Protein AF-A0A200I2M1-F1 (afdb_monomer)

Radius of gyration: 19.81 Å; Cα cont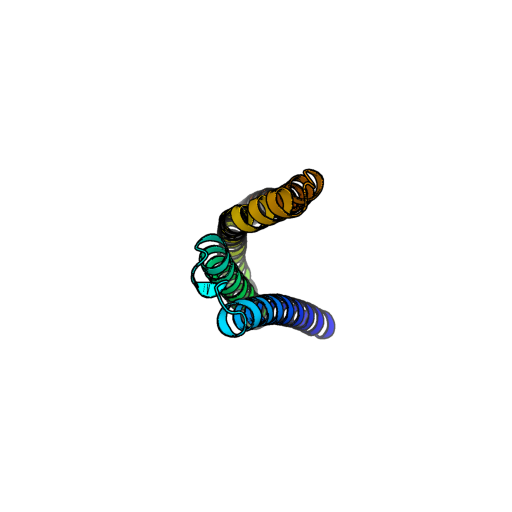acts (8 Å, |Δi|>4): 113; chains: 1; bounding box: 53×29×58 Å

Sequenc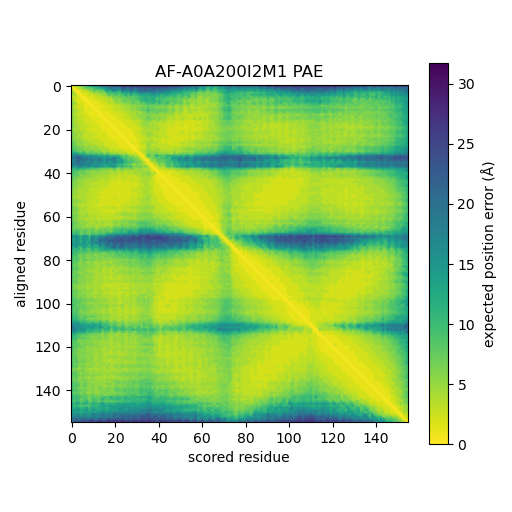e (155 aa):
MKMEKYMITFVSILLSVIFWLMSFLVGVQIFTSEHQGMIWQNNLTLICLILAAATISYMAVKSVRIWQKSSQHAFQKELLIYTKQVSLASGVIFFLSLGILPMFYRWADLGDAPGVMLIGLAICLVFFTMVLISISFSKLYQKALSLQDELEMVI

Nearest PDB structures (foldseek):
  7ezm-assembly1_D  TM=3.758E-01  e=8.557E+00  Homo sapiens

Secondary structure (DSSP, 8-state):
-HHHHHHHHHHHHHHHHHHHHHHHHHHHHHHHSTTGGG-HHHHHHHHHHHHHHHHHHHHHHHHHHHHH---HHHHHHHHHHHHHHHHHHHHHHHHHHHTTHHHHHHHHHHTT-HHHHHHHHHHHHHHHHHHHHHHHHHHHHHHHHHHHHHHHHH-

Structure (mmCIF, N/CA/C/O backbone):
data_AF-A0A200I2M1-F1
#
_entry.id   AF-A0A200I2M1-F1
#
loop_
_atom_site.group_PDB
_atom_site.id
_atom_site.type_symbol
_atom_site.label_atom_id
_atom_site.label_alt_id
_atom_site.label_comp_id
_atom_site.label_asym_id
_atom_site.label_entity_id
_atom_site.label_seq_id
_atom_site.pdbx_PDB_ins_code
_atom_site.Cartn_x
_atom_site.Cartn_y
_atom_site.Cartn_z
_atom_site.occupancy
_atom_site.B_iso_or_equiv
_atom_site.auth_seq_id
_atom_site.auth_comp_id
_atom_site.auth_asym_id
_atom_site.auth_atom_id
_atom_site.pdbx_PDB_model_num
ATOM 1 N N . MET A 1 1 ? -20.709 -16.671 12.936 1.00 56.28 1 MET A N 1
ATOM 2 C CA . MET A 1 1 ? -19.613 -16.297 13.863 1.00 56.28 1 MET A CA 1
ATOM 3 C C . MET A 1 1 ? -18.260 -16.978 13.618 1.00 56.28 1 MET A C 1
ATOM 5 O O . MET A 1 1 ? -17.328 -16.262 13.278 1.00 56.28 1 MET A O 1
ATOM 9 N N . LYS A 1 2 ? -18.064 -18.306 13.779 1.00 60.72 2 LYS A N 1
ATOM 10 C CA . LYS A 1 2 ? -16.726 -18.918 13.539 1.00 60.72 2 LYS A CA 1
ATOM 11 C C . LYS A 1 2 ? -16.294 -18.843 12.064 1.00 60.72 2 LYS A C 1
ATOM 13 O O . LYS A 1 2 ? -15.180 -18.416 11.792 1.00 60.72 2 LYS A O 1
ATOM 18 N N . MET A 1 3 ? -17.186 -19.181 11.129 1.00 66.12 3 MET A N 1
ATOM 19 C CA . MET A 1 3 ? -16.892 -19.188 9.684 1.00 66.12 3 MET A CA 1
ATOM 20 C C . MET A 1 3 ? -16.542 -17.798 9.130 1.00 66.12 3 MET A C 1
ATOM 22 O O . MET A 1 3 ? -15.567 -17.666 8.402 1.00 66.12 3 MET A O 1
ATOM 26 N N . GLU A 1 4 ? -17.264 -16.749 9.534 1.00 70.81 4 GLU A N 1
ATOM 27 C CA . GLU A 1 4 ? -17.005 -15.364 9.097 1.00 70.81 4 GLU A CA 1
ATOM 28 C C . GLU A 1 4 ? -15.623 -14.875 9.538 1.00 70.81 4 GLU A C 1
ATOM 30 O O . GLU A 1 4 ? -14.901 -14.249 8.765 1.00 70.81 4 GLU A O 1
ATOM 35 N N . LYS A 1 5 ? -15.206 -15.229 10.758 1.00 69.94 5 LYS A N 1
ATOM 36 C CA . LYS A 1 5 ? -13.873 -14.906 11.275 1.00 69.94 5 LYS A CA 1
ATOM 37 C C . LYS A 1 5 ? -12.766 -15.578 10.463 1.00 69.94 5 LYS A C 1
ATOM 39 O O . LYS A 1 5 ? -11.774 -14.928 10.127 1.00 69.94 5 LYS A O 1
ATOM 44 N N . TYR A 1 6 ? -12.925 -16.865 10.146 1.00 75.75 6 TYR A N 1
ATOM 45 C CA . TYR A 1 6 ? -11.969 -17.579 9.296 1.00 75.75 6 TYR A CA 1
ATOM 46 C C . TYR A 1 6 ? -11.950 -17.008 7.878 1.00 75.75 6 TYR A C 1
ATOM 48 O O . TYR A 1 6 ? -10.871 -16.857 7.317 1.00 75.75 6 TYR A O 1
ATOM 56 N N . MET A 1 7 ? -13.104 -16.605 7.343 1.00 80.62 7 MET A N 1
ATOM 57 C CA . MET A 1 7 ? -13.207 -15.991 6.021 1.00 80.62 7 MET A CA 1
ATOM 58 C C . MET A 1 7 ? -12.477 -14.642 5.951 1.00 80.62 7 MET A C 1
ATOM 60 O O . MET A 1 7 ? -11.644 -14.454 5.070 1.00 80.62 7 MET A O 1
ATOM 64 N N . ILE A 1 8 ? -12.704 -13.729 6.905 1.00 78.38 8 ILE A N 1
ATOM 65 C CA . ILE A 1 8 ? -12.017 -12.421 6.950 1.00 78.38 8 ILE A CA 1
ATOM 66 C C . ILE A 1 8 ? -10.502 -12.606 7.104 1.00 78.38 8 ILE A C 1
ATOM 68 O O . ILE A 1 8 ? -9.713 -11.938 6.434 1.00 78.38 8 ILE A O 1
ATOM 72 N N . THR A 1 9 ? -10.092 -13.541 7.962 1.00 77.94 9 THR A N 1
ATOM 73 C CA . THR A 1 9 ? -8.675 -13.870 8.170 1.00 77.94 9 THR A CA 1
ATOM 74 C C . THR A 1 9 ? -8.048 -14.421 6.890 1.00 77.94 9 THR A C 1
ATOM 76 O O . THR A 1 9 ? -6.985 -13.959 6.480 1.00 77.94 9 THR A O 1
ATOM 79 N N . PHE A 1 10 ? -8.722 -15.364 6.231 1.00 85.06 10 PHE A N 1
ATOM 80 C CA . PHE A 1 10 ? -8.262 -15.981 4.991 1.00 85.06 10 PHE A CA 1
ATOM 81 C C . PHE A 1 10 ? -8.110 -14.953 3.867 1.00 85.06 10 PHE A C 1
ATOM 83 O O . PHE A 1 10 ? -7.047 -14.878 3.258 1.00 85.06 10 PHE A O 1
ATOM 90 N N . VAL A 1 11 ? -9.122 -14.107 3.646 1.00 86.44 11 VAL A N 1
ATOM 91 C CA . VAL A 1 11 ? -9.078 -13.041 2.630 1.00 86.44 11 VAL A CA 1
ATOM 92 C C . VAL A 1 11 ? -7.940 -12.058 2.913 1.00 86.44 11 VAL A C 1
ATOM 94 O O . VAL A 1 11 ? -7.205 -11.688 2.000 1.00 86.44 11 VAL A O 1
ATOM 97 N N . SER A 1 12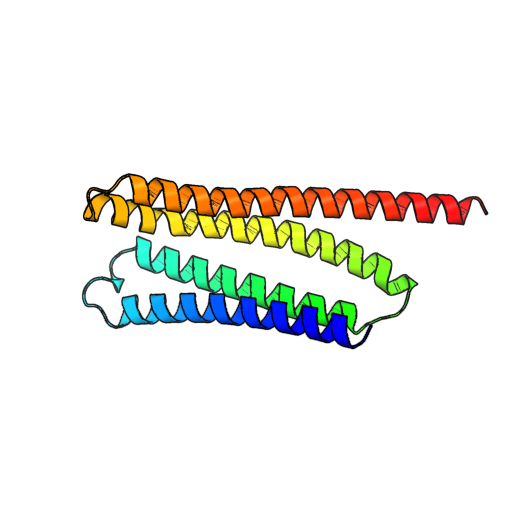 ? -7.747 -11.674 4.177 1.00 81.19 12 SER A N 1
ATOM 98 C CA . SER A 1 12 ? -6.686 -10.733 4.557 1.00 81.19 12 SER A CA 1
ATOM 99 C C . SER A 1 12 ? -5.285 -11.312 4.337 1.00 81.19 12 SER A C 1
ATOM 101 O O . SER A 1 12 ? -4.390 -10.608 3.868 1.00 81.19 12 SER A O 1
ATOM 103 N N . ILE A 1 13 ? -5.091 -12.599 4.645 1.00 86.81 13 ILE A N 1
ATOM 104 C CA . ILE A 1 13 ? -3.826 -13.306 4.401 1.00 86.81 13 ILE A CA 1
ATOM 105 C C . ILE A 1 13 ? -3.586 -13.456 2.899 1.00 86.81 13 ILE A C 1
ATOM 107 O O . ILE A 1 13 ? -2.495 -13.144 2.431 1.00 86.81 13 ILE A O 1
ATOM 111 N N . LEU A 1 14 ? -4.598 -13.878 2.139 1.00 89.50 14 LEU A N 1
ATOM 112 C CA . LEU A 1 14 ? -4.494 -14.045 0.691 1.00 89.50 14 LEU A CA 1
ATOM 113 C C . LEU A 1 14 ? -4.071 -12.735 0.010 1.00 89.50 14 LEU A C 1
ATOM 115 O O . LEU A 1 14 ? -3.148 -12.734 -0.802 1.00 89.50 14 LEU A O 1
ATOM 119 N N . LEU A 1 15 ? -4.688 -11.612 0.391 1.00 86.75 15 LEU A N 1
ATOM 120 C CA . LEU A 1 15 ? -4.334 -10.293 -0.133 1.00 86.75 15 LEU A CA 1
ATOM 121 C C . LEU A 1 15 ? -2.882 -9.917 0.202 1.00 86.75 15 LEU A C 1
ATOM 123 O O . LEU A 1 15 ? -2.146 -9.463 -0.671 1.00 86.75 15 LEU A O 1
ATOM 127 N N . SER A 1 16 ? -2.450 -10.138 1.446 1.00 89.12 16 SER A N 1
ATOM 128 C CA . SER A 1 16 ? -1.064 -9.900 1.873 1.00 89.12 16 SER A CA 1
ATOM 129 C C . SER A 1 16 ? -0.064 -10.726 1.052 1.00 89.12 16 SER A C 1
ATOM 131 O O . SER A 1 16 ? 0.924 -10.177 0.562 1.00 89.12 16 SER A O 1
ATOM 133 N N . VAL A 1 17 ? -0.352 -12.013 0.826 1.00 91.62 17 VAL A N 1
ATOM 134 C CA . VAL A 1 17 ? 0.497 -12.909 0.025 1.00 91.62 17 VAL A CA 1
ATOM 135 C C . VAL A 1 17 ? 0.630 -12.412 -1.413 1.00 91.62 17 VAL A C 1
ATOM 137 O O . VAL A 1 17 ? 1.738 -12.406 -1.942 1.00 91.62 17 VAL A O 1
ATOM 140 N N . ILE A 1 18 ? -0.456 -11.939 -2.032 1.00 92.31 18 ILE A N 1
ATOM 141 C CA . ILE A 1 18 ? -0.419 -11.397 -3.401 1.00 92.31 18 ILE A CA 1
ATOM 142 C C . ILE A 1 18 ? 0.519 -10.185 -3.490 1.00 92.31 18 ILE A C 1
ATOM 144 O O . ILE A 1 18 ? 1.349 -10.118 -4.395 1.00 92.31 18 ILE A O 1
ATOM 148 N N . PHE A 1 19 ? 0.441 -9.243 -2.547 1.00 89.56 19 PHE A N 1
ATOM 149 C CA . PHE A 1 19 ? 1.312 -8.058 -2.548 1.00 89.56 19 PHE A CA 1
ATOM 150 C C . PHE A 1 19 ? 2.786 -8.398 -2.289 1.00 89.56 19 PHE A C 1
ATOM 152 O O . PHE A 1 19 ? 3.678 -7.800 -2.901 1.00 89.56 19 PHE A O 1
ATOM 159 N N . TRP A 1 20 ? 3.054 -9.382 -1.429 1.00 94.00 20 TRP A N 1
ATOM 160 C CA . TRP A 1 20 ? 4.406 -9.906 -1.228 1.00 94.00 20 TRP A CA 1
ATOM 161 C C . TRP A 1 20 ? 4.941 -10.609 -2.471 1.00 94.00 20 TRP A C 1
ATOM 163 O O . TRP A 1 20 ? 6.087 -10.379 -2.849 1.00 94.00 20 TRP A O 1
ATOM 173 N N . LEU A 1 21 ? 4.110 -11.407 -3.141 1.00 93.31 21 L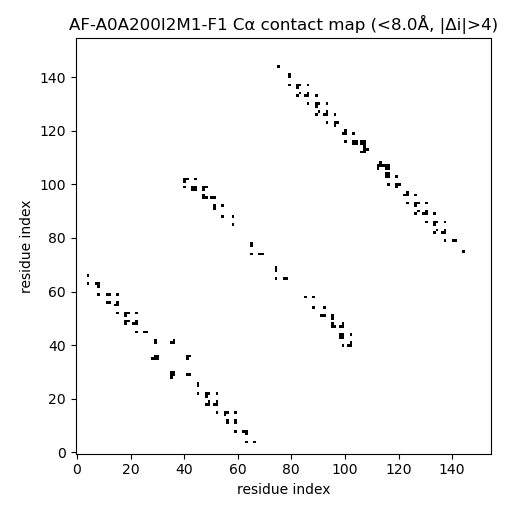EU A N 1
ATOM 174 C CA . LEU A 1 21 ? 4.469 -12.071 -4.389 1.00 93.31 21 LEU A CA 1
ATOM 175 C C . LEU A 1 21 ? 4.792 -11.047 -5.484 1.00 93.31 21 LEU A C 1
ATOM 177 O O . LEU A 1 21 ? 5.821 -11.172 -6.139 1.00 93.31 21 LEU A O 1
ATOM 181 N N . MET A 1 22 ? 3.989 -9.991 -5.628 1.00 90.19 22 MET A N 1
ATOM 182 C CA . MET A 1 22 ? 4.281 -8.905 -6.574 1.00 90.19 22 MET A CA 1
ATOM 183 C C . MET A 1 22 ? 5.601 -8.196 -6.250 1.00 90.19 22 MET A C 1
ATOM 185 O O . MET A 1 22 ? 6.423 -7.994 -7.141 1.00 90.19 22 MET A O 1
ATOM 189 N N . SER A 1 23 ? 5.844 -7.880 -4.974 1.00 90.81 23 SER A N 1
ATOM 190 C CA . SER A 1 23 ? 7.121 -7.301 -4.524 1.00 90.81 23 SER A CA 1
ATOM 191 C C . SER A 1 23 ? 8.307 -8.215 -4.846 1.00 90.81 23 SER A C 1
ATOM 193 O O . SER A 1 23 ? 9.342 -7.748 -5.316 1.00 90.81 23 SER A O 1
ATOM 195 N N . PHE A 1 24 ? 8.148 -9.522 -4.628 1.00 91.88 24 PHE A N 1
ATOM 196 C CA . PHE A 1 24 ? 9.171 -10.522 -4.915 1.00 91.88 24 PHE A CA 1
ATOM 197 C C . PHE A 1 24 ? 9.475 -10.615 -6.413 1.00 91.88 24 PHE A C 1
ATOM 199 O O . PHE A 1 24 ? 10.641 -10.569 -6.790 1.00 91.88 24 PHE A O 1
ATOM 206 N N . LEU A 1 25 ? 8.450 -10.684 -7.267 1.00 91.75 25 LEU A N 1
ATOM 207 C CA . LEU A 1 25 ? 8.623 -10.760 -8.721 1.00 91.75 25 LEU A CA 1
ATOM 208 C C . LEU A 1 25 ? 9.351 -9.529 -9.276 1.00 91.75 25 LEU A C 1
ATOM 210 O O . LEU A 1 25 ? 10.291 -9.673 -10.058 1.00 91.75 25 LEU A O 1
ATOM 214 N N . VAL A 1 26 ? 8.966 -8.330 -8.828 1.00 87.50 26 VAL A N 1
ATOM 215 C CA . VAL A 1 26 ? 9.654 -7.084 -9.207 1.00 87.50 26 VAL A CA 1
ATOM 216 C C . VAL A 1 26 ? 11.093 -7.080 -8.691 1.00 87.50 26 VAL A C 1
ATOM 218 O O . VAL A 1 26 ? 12.006 -6.701 -9.421 1.00 87.50 26 VAL A O 1
ATOM 221 N N . GLY A 1 27 ? 11.320 -7.557 -7.464 1.00 87.81 27 GLY A N 1
ATOM 222 C CA . GLY A 1 27 ? 12.662 -7.717 -6.907 1.00 87.81 27 GLY A CA 1
ATOM 223 C C . GLY A 1 27 ? 13.536 -8.628 -7.771 1.00 87.81 27 GLY A C 1
ATOM 224 O O . GLY A 1 27 ? 14.618 -8.219 -8.185 1.00 87.81 27 GLY A O 1
ATOM 225 N N . VAL A 1 28 ? 13.050 -9.824 -8.113 1.00 88.44 28 VAL A N 1
ATOM 226 C CA . VAL A 1 28 ? 13.762 -10.766 -8.994 1.00 88.44 28 VAL A CA 1
ATOM 227 C C . VAL A 1 28 ? 14.094 -10.110 -10.335 1.00 88.44 28 VAL A C 1
ATOM 229 O O . VAL A 1 28 ? 15.239 -10.170 -10.772 1.00 88.44 28 VAL A O 1
ATOM 232 N N . GLN A 1 29 ? 13.144 -9.409 -10.958 1.00 86.50 29 GLN A N 1
ATOM 233 C CA . GLN A 1 29 ? 13.386 -8.717 -12.226 1.00 86.50 29 GLN A CA 1
ATOM 234 C C . GLN A 1 29 ? 14.535 -7.698 -12.132 1.00 86.50 29 GLN A C 1
ATOM 236 O O . GLN A 1 29 ? 15.364 -7.627 -13.042 1.00 86.50 29 GLN A O 1
ATOM 241 N N . ILE A 1 30 ? 14.592 -6.935 -11.037 1.00 85.75 30 ILE A N 1
ATOM 242 C CA . ILE A 1 30 ? 15.616 -5.911 -10.789 1.00 85.75 30 ILE A CA 1
ATOM 243 C C . ILE A 1 30 ? 16.998 -6.534 -10.560 1.00 85.75 30 ILE A C 1
ATOM 245 O O . ILE A 1 30 ? 17.985 -6.008 -11.071 1.00 85.75 30 ILE A O 1
ATOM 249 N N . PHE A 1 31 ? 17.073 -7.638 -9.812 1.00 85.12 31 PHE A N 1
ATOM 250 C CA . PHE A 1 31 ? 18.344 -8.291 -9.478 1.00 85.12 31 PHE A CA 1
ATOM 251 C C . PHE A 1 31 ? 18.883 -9.197 -10.590 1.00 85.12 31 PHE A C 1
ATOM 253 O O . PHE A 1 31 ? 20.094 -9.379 -10.682 1.00 85.12 31 PHE A O 1
ATOM 260 N N . THR A 1 32 ? 18.016 -9.780 -11.419 1.00 84.00 32 THR A N 1
ATOM 261 C CA . THR A 1 32 ? 18.422 -10.724 -12.474 1.00 84.00 32 THR A CA 1
ATOM 262 C C . THR A 1 32 ? 18.717 -10.040 -13.808 1.00 84.00 32 THR A C 1
ATOM 264 O O . THR A 1 32 ? 19.505 -10.558 -14.594 1.00 84.00 32 THR A O 1
ATOM 267 N N . SER A 1 33 ? 18.108 -8.888 -14.089 1.00 78.81 33 SER A N 1
ATOM 268 C CA . SER A 1 33 ? 18.299 -8.209 -15.373 1.00 78.81 33 SER A CA 1
ATOM 269 C C . SER A 1 33 ? 19.455 -7.216 -15.309 1.00 78.81 33 SER A C 1
ATOM 271 O O . SER A 1 33 ? 19.453 -6.296 -14.487 1.00 78.81 33 SER A O 1
ATOM 273 N N . GLU A 1 34 ? 20.407 -7.339 -16.232 1.00 65.62 34 GLU A N 1
ATOM 274 C CA . GLU A 1 34 ? 21.476 -6.354 -16.391 1.00 65.62 34 GLU A CA 1
ATOM 275 C C . GLU A 1 34 ? 20.875 -4.959 -16.656 1.00 65.62 34 GLU A C 1
ATOM 277 O O . GLU A 1 34 ? 19.887 -4.810 -17.374 1.00 65.62 34 GLU A O 1
ATOM 282 N N . HIS A 1 35 ? 21.454 -3.923 -16.044 1.00 71.12 35 HIS A N 1
ATOM 283 C CA . HIS A 1 35 ? 21.055 -2.508 -16.151 1.00 71.12 35 HIS A CA 1
ATOM 284 C C . HIS A 1 35 ? 19.700 -2.106 -15.524 1.00 71.12 35 HIS A C 1
ATOM 286 O O . HIS A 1 35 ? 19.518 -0.926 -15.223 1.00 71.12 35 HIS A O 1
ATOM 292 N N . GLN A 1 36 ? 18.770 -3.026 -15.228 1.00 69.56 36 GLN A N 1
ATOM 293 C CA . GLN A 1 36 ? 17.465 -2.675 -14.625 1.00 69.56 36 GLN A CA 1
ATOM 294 C C . GLN A 1 36 ? 17.579 -2.152 -13.181 1.00 69.56 36 GLN A C 1
ATOM 296 O O . GLN A 1 36 ? 16.765 -1.318 -12.778 1.00 69.56 36 GLN A O 1
ATOM 301 N N . GLY A 1 37 ? 18.587 -2.593 -12.419 1.00 66.25 37 GLY A N 1
ATOM 302 C CA . GLY A 1 37 ? 18.850 -2.125 -11.050 1.00 66.25 37 GLY A CA 1
ATOM 303 C C . GLY A 1 37 ? 19.468 -0.731 -10.938 1.00 66.25 37 GLY A C 1
ATOM 304 O O . GLY A 1 37 ? 19.374 -0.105 -9.885 1.00 66.25 37 GLY A O 1
ATOM 305 N N . MET A 1 38 ? 20.036 -0.196 -12.022 1.00 72.06 38 MET A N 1
ATOM 306 C CA . MET A 1 38 ? 20.547 1.182 -12.050 1.00 72.06 38 MET A CA 1
ATOM 307 C C . MET A 1 38 ? 19.438 2.211 -12.302 1.00 72.06 38 MET A C 1
ATOM 309 O O . MET A 1 38 ? 19.653 3.411 -12.137 1.00 72.06 38 MET A O 1
ATOM 313 N N . ILE A 1 39 ? 18.241 1.760 -12.689 1.00 84.94 39 ILE A N 1
ATOM 314 C CA . ILE A 1 39 ? 17.139 2.647 -13.039 1.00 84.94 39 ILE A CA 1
ATOM 315 C C . ILE A 1 39 ? 16.353 3.012 -11.777 1.00 84.94 39 ILE A C 1
ATOM 317 O O . ILE A 1 39 ? 15.686 2.171 -11.170 1.00 84.94 39 ILE A O 1
ATOM 321 N N . TRP A 1 40 ? 16.409 4.287 -11.389 1.00 85.00 40 TRP A N 1
ATOM 322 C CA . TRP A 1 40 ? 15.842 4.766 -10.125 1.00 85.00 40 TRP A CA 1
ATOM 323 C C . TRP A 1 40 ? 14.330 4.518 -10.000 1.00 85.00 40 TRP A C 1
ATOM 325 O O . TRP A 1 40 ? 13.857 4.229 -8.901 1.00 85.00 40 TRP A O 1
ATOM 335 N N . GLN A 1 41 ? 13.576 4.554 -11.108 1.00 89.00 41 GLN A N 1
ATOM 336 C CA . GLN A 1 41 ? 12.128 4.300 -11.115 1.00 89.00 41 GLN A CA 1
ATOM 337 C C . GLN A 1 41 ? 11.784 2.874 -10.652 1.00 89.00 41 GLN A C 1
ATOM 339 O O . GLN A 1 41 ? 10.785 2.670 -9.960 1.00 89.00 41 GLN A O 1
ATOM 344 N N . ASN A 1 42 ? 12.620 1.888 -10.999 1.00 86.88 42 ASN A N 1
ATOM 345 C CA . ASN A 1 42 ? 12.420 0.494 -10.599 1.00 86.88 42 ASN A CA 1
ATOM 346 C C . ASN A 1 42 ? 12.657 0.316 -9.095 1.00 86.88 42 ASN A C 1
ATOM 348 O O . ASN A 1 42 ? 11.847 -0.302 -8.407 1.00 86.88 42 ASN A O 1
ATOM 352 N N . ASN A 1 43 ? 13.736 0.910 -8.577 1.00 88.00 43 ASN A N 1
ATOM 353 C CA . ASN A 1 43 ? 14.073 0.847 -7.154 1.00 88.00 43 ASN A CA 1
ATOM 354 C C . ASN A 1 43 ? 13.019 1.557 -6.297 1.00 88.00 43 ASN A C 1
ATOM 356 O O . ASN A 1 43 ? 12.604 1.022 -5.270 1.00 88.00 43 ASN A O 1
ATOM 360 N N . LEU A 1 44 ? 12.531 2.720 -6.745 1.00 90.94 44 LEU A N 1
ATOM 361 C CA . LEU A 1 44 ? 11.427 3.417 -6.086 1.00 90.94 44 LEU A CA 1
ATOM 362 C C . LEU A 1 44 ? 10.169 2.541 -6.045 1.00 90.94 44 LEU A C 1
ATOM 364 O O . LEU A 1 44 ? 9.563 2.389 -4.987 1.00 90.94 44 LEU A O 1
ATOM 368 N N . THR A 1 45 ? 9.819 1.909 -7.168 1.00 90.12 45 THR A N 1
ATOM 369 C CA . THR A 1 45 ? 8.647 1.026 -7.245 1.00 90.12 45 THR A CA 1
ATOM 370 C C . THR A 1 45 ? 8.774 -0.169 -6.305 1.00 90.12 45 THR A C 1
ATOM 372 O O . THR A 1 45 ? 7.821 -0.487 -5.595 1.00 90.12 45 THR A O 1
ATOM 375 N N . LEU A 1 46 ? 9.951 -0.799 -6.238 1.00 91.62 46 LEU A N 1
ATOM 376 C CA . LEU A 1 46 ? 10.210 -1.905 -5.317 1.00 91.62 46 LEU A CA 1
ATOM 377 C C . LEU A 1 46 ? 10.032 -1.475 -3.855 1.00 91.62 46 LEU A C 1
ATOM 379 O O . LEU A 1 46 ? 9.346 -2.158 -3.094 1.00 91.62 46 LEU A O 1
ATOM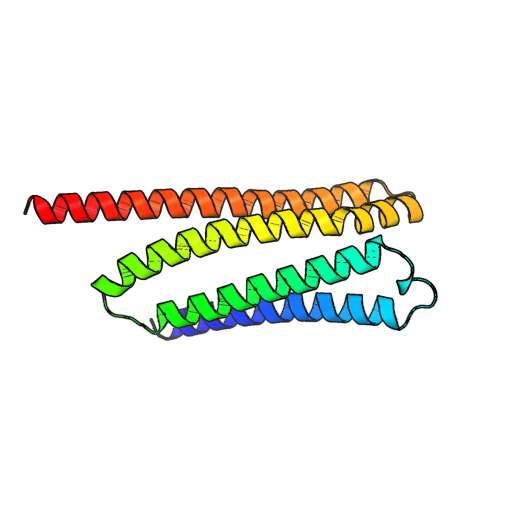 383 N N . ILE A 1 47 ? 10.594 -0.326 -3.468 1.00 92.56 47 ILE A N 1
ATOM 384 C CA . ILE A 1 47 ? 10.444 0.224 -2.113 1.00 92.56 47 ILE A CA 1
ATOM 385 C C . ILE A 1 47 ? 8.964 0.487 -1.808 1.00 92.56 47 ILE A C 1
ATOM 387 O O . ILE A 1 47 ? 8.469 0.077 -0.756 1.00 92.56 47 ILE A O 1
ATOM 391 N N . CYS A 1 48 ? 8.234 1.118 -2.732 1.00 93.38 48 CYS A N 1
ATOM 392 C CA . CYS A 1 48 ? 6.812 1.402 -2.560 1.00 93.38 48 CYS A CA 1
ATOM 393 C C . CYS A 1 48 ? 5.970 0.127 -2.421 1.00 93.38 48 CYS A C 1
ATOM 395 O O . CYS A 1 48 ? 5.095 0.070 -1.554 1.00 93.38 48 CYS A O 1
ATOM 397 N N . LEU A 1 49 ? 6.254 -0.907 -3.218 1.00 92.00 49 LEU A N 1
ATOM 398 C CA . LEU A 1 49 ? 5.568 -2.198 -3.149 1.00 92.00 49 LEU A CA 1
ATOM 399 C C . LEU A 1 49 ? 5.834 -2.922 -1.826 1.00 92.00 49 LEU A C 1
ATOM 401 O O . LEU A 1 49 ? 4.883 -3.383 -1.195 1.00 92.00 49 LEU A O 1
ATOM 405 N N . ILE A 1 50 ? 7.085 -2.950 -1.358 1.00 93.81 50 ILE A N 1
ATOM 406 C CA . ILE A 1 50 ? 7.443 -3.568 -0.072 1.00 93.81 50 ILE A CA 1
ATOM 407 C C . ILE A 1 50 ? 6.750 -2.842 1.087 1.00 93.81 50 ILE A C 1
ATOM 409 O O . ILE A 1 50 ? 6.172 -3.486 1.965 1.00 93.81 50 ILE A O 1
ATOM 413 N N . LEU A 1 51 ? 6.755 -1.505 1.089 1.00 94.50 51 LEU A N 1
ATOM 414 C CA . LEU A 1 51 ? 6.072 -0.715 2.118 1.00 94.50 51 LEU A CA 1
ATOM 415 C C . LEU A 1 51 ? 4.551 -0.923 2.086 1.00 94.50 51 LEU A C 1
ATOM 417 O O . LEU A 1 51 ? 3.918 -1.022 3.143 1.00 94.50 51 LEU A O 1
ATOM 421 N N . ALA A 1 52 ? 3.959 -1.037 0.895 1.00 92.38 52 ALA A N 1
ATOM 422 C CA . ALA A 1 52 ? 2.537 -1.324 0.743 1.00 92.38 52 ALA A CA 1
ATOM 423 C C . ALA A 1 52 ? 2.205 -2.733 1.260 1.00 92.38 52 ALA A C 1
ATOM 425 O O . ALA A 1 52 ? 1.284 -2.889 2.065 1.00 92.38 52 ALA A O 1
ATOM 426 N N . ALA A 1 53 ? 3.000 -3.741 0.887 1.00 92.69 53 ALA A N 1
ATOM 427 C CA . ALA A 1 53 ? 2.860 -5.116 1.358 1.00 92.69 53 ALA A CA 1
ATOM 428 C C . ALA A 1 53 ? 2.990 -5.207 2.887 1.00 92.69 53 ALA A C 1
ATOM 430 O O . ALA A 1 53 ? 2.164 -5.851 3.542 1.00 92.69 53 ALA A O 1
ATOM 431 N N . ALA A 1 54 ? 3.966 -4.513 3.477 1.00 93.44 54 ALA A N 1
ATOM 432 C CA . ALA A 1 54 ? 4.147 -4.444 4.925 1.00 93.44 54 ALA A CA 1
ATOM 433 C C . ALA A 1 54 ? 2.939 -3.796 5.623 1.00 93.44 54 ALA A C 1
ATOM 435 O O . ALA A 1 54 ? 2.427 -4.342 6.603 1.00 93.44 54 ALA A O 1
ATOM 436 N N . THR A 1 55 ? 2.433 -2.683 5.083 1.00 92.25 55 THR A N 1
ATOM 437 C CA . THR A 1 55 ? 1.256 -1.977 5.617 1.00 92.25 55 THR A CA 1
ATOM 438 C C . THR A 1 55 ? 0.008 -2.864 5.574 1.00 92.25 55 THR A C 1
ATOM 440 O O . THR A 1 55 ? -0.685 -3.004 6.583 1.00 92.25 55 THR A O 1
ATOM 443 N N . ILE A 1 56 ? -0.253 -3.526 4.442 1.00 89.69 56 ILE A N 1
ATOM 444 C CA . ILE A 1 56 ? -1.389 -4.447 4.275 1.00 89.69 56 ILE A CA 1
ATOM 445 C C . ILE A 1 56 ? -1.275 -5.625 5.247 1.00 89.69 56 ILE A C 1
ATOM 447 O O . ILE A 1 56 ? -2.241 -5.961 5.933 1.00 89.69 56 ILE A O 1
ATOM 451 N N . SER A 1 57 ? -0.084 -6.212 5.369 1.00 90.81 57 SER A N 1
ATOM 452 C CA . SER A 1 57 ? 0.172 -7.344 6.270 1.00 90.81 57 SER A CA 1
ATOM 453 C C . SER A 1 57 ? -0.034 -6.963 7.739 1.00 90.81 57 SER A C 1
ATOM 455 O O . SER A 1 57 ? -0.677 -7.697 8.492 1.00 90.81 57 SER A O 1
ATOM 457 N N . TYR A 1 58 ? 0.450 -5.788 8.152 1.00 91.00 58 TYR A N 1
ATOM 458 C CA . TYR A 1 58 ? 0.236 -5.266 9.502 1.00 91.00 58 TYR A CA 1
ATOM 459 C C . TYR A 1 58 ? -1.257 -5.075 9.807 1.00 91.00 58 TYR A C 1
ATOM 461 O O . TYR A 1 58 ? -1.745 -5.516 10.854 1.00 91.00 58 TYR A O 1
ATOM 469 N N . MET A 1 59 ? -2.006 -4.475 8.875 1.00 87.88 59 MET A N 1
ATOM 470 C CA . MET A 1 59 ? -3.447 -4.260 9.036 1.00 87.88 59 MET A CA 1
ATOM 471 C C . MET A 1 59 ? -4.236 -5.572 9.058 1.00 87.88 59 MET A C 1
ATOM 473 O O . MET A 1 59 ? -5.171 -5.699 9.855 1.00 87.88 59 MET A O 1
ATOM 477 N N . ALA A 1 60 ? -3.825 -6.563 8.261 1.00 86.56 60 ALA A N 1
ATOM 478 C CA . ALA A 1 60 ? -4.385 -7.909 8.273 1.00 86.56 60 ALA A CA 1
ATOM 479 C C . ALA A 1 60 ? -4.217 -8.566 9.651 1.00 86.56 60 ALA A C 1
ATOM 481 O O . ALA A 1 60 ? -5.208 -8.966 10.263 1.00 86.56 60 ALA A O 1
ATOM 482 N N . VAL A 1 61 ? -3.000 -8.594 10.204 1.00 85.25 61 VAL A N 1
ATOM 483 C CA . VAL A 1 61 ? -2.743 -9.166 11.541 1.00 85.25 61 VAL A CA 1
ATOM 484 C C . VAL A 1 61 ? -3.535 -8.429 12.621 1.00 85.25 61 VAL A C 1
ATOM 486 O O . VAL A 1 61 ? -4.119 -9.055 13.512 1.00 85.25 61 VAL A O 1
ATOM 489 N N . LYS A 1 62 ? -3.593 -7.097 12.542 1.00 84.69 62 LYS A N 1
ATOM 490 C CA . LYS A 1 62 ? -4.335 -6.290 13.510 1.00 84.69 62 LYS A CA 1
ATOM 491 C C . LYS A 1 62 ? -5.840 -6.570 13.471 1.00 84.69 62 LYS A C 1
ATOM 493 O O . LYS A 1 62 ? -6.449 -6.673 14.535 1.00 84.69 62 LYS A O 1
ATOM 498 N N . SER A 1 63 ? -6.417 -6.756 12.281 1.00 81.00 63 SER A N 1
ATOM 499 C CA . SER A 1 63 ? -7.837 -7.100 12.114 1.00 81.00 63 SER A CA 1
ATOM 500 C C . SER A 1 63 ? -8.200 -8.403 12.839 1.00 81.00 63 SER A C 1
ATOM 502 O O . SER A 1 63 ? -9.185 -8.461 13.579 1.00 81.00 63 SER A O 1
ATOM 504 N N . VAL A 1 64 ? -7.341 -9.419 12.715 1.00 80.19 64 VAL A N 1
ATOM 505 C CA . VAL A 1 64 ? -7.526 -10.739 13.329 1.00 80.19 64 VAL A CA 1
ATOM 506 C C . VAL A 1 64 ? -7.428 -10.652 14.850 1.00 80.19 64 VAL A C 1
ATOM 508 O O . VAL A 1 64 ? -8.232 -11.271 15.550 1.00 80.19 64 VAL A O 1
ATOM 511 N N . ARG A 1 65 ? -6.482 -9.860 15.375 1.00 79.44 65 ARG A N 1
ATOM 512 C CA . ARG A 1 65 ? -6.313 -9.664 16.827 1.00 79.44 65 ARG A CA 1
ATOM 513 C C . ARG A 1 65 ? -7.538 -9.017 17.469 1.00 79.44 65 ARG A C 1
ATOM 515 O O . ARG A 1 65 ? -7.988 -9.492 18.508 1.00 79.44 65 ARG A O 1
ATOM 522 N N . ILE A 1 66 ? -8.099 -7.981 16.848 1.00 77.75 66 ILE A N 1
ATOM 523 C CA . ILE A 1 66 ? -9.292 -7.291 17.371 1.00 77.75 66 ILE A CA 1
ATOM 524 C C . ILE A 1 66 ? -10.489 -8.244 17.396 1.00 77.75 66 ILE A C 1
ATOM 526 O O . ILE A 1 66 ? -11.175 -8.356 18.406 1.00 77.75 66 ILE A O 1
ATOM 530 N N . TRP A 1 67 ? -10.676 -9.026 16.332 1.00 72.12 67 TRP A N 1
ATOM 531 C CA . TRP A 1 67 ? -11.723 -10.051 16.266 1.00 72.12 67 TRP A CA 1
ATOM 532 C C . TRP A 1 67 ? -11.542 -11.216 17.255 1.00 72.12 67 TRP A C 1
ATOM 534 O O . TRP A 1 67 ? -12.486 -11.960 17.524 1.00 72.12 67 TRP A O 1
ATOM 544 N N . GLN A 1 68 ? -10.334 -11.443 17.774 1.00 72.69 68 GLN A N 1
ATOM 545 C CA . GLN A 1 68 ? -10.076 -12.454 18.805 1.00 72.69 68 GLN A CA 1
ATOM 546 C C . GLN A 1 68 ? -10.386 -11.947 20.219 1.00 72.69 68 GLN A C 1
ATOM 548 O O . GLN A 1 68 ? -10.770 -12.746 21.072 1.00 72.69 68 GLN A O 1
ATOM 553 N N . LYS A 1 69 ? -10.264 -10.640 20.464 1.00 69.88 69 LYS A N 1
ATOM 554 C CA . LYS A 1 69 ? -10.392 -10.010 21.782 1.00 69.88 69 LYS A CA 1
ATOM 555 C C . LYS A 1 69 ? -11.829 -9.509 22.009 1.00 69.88 69 LYS A C 1
ATOM 557 O O . LYS A 1 69 ? -12.099 -8.317 22.071 1.00 69.88 69 LYS A O 1
ATOM 562 N N . SER A 1 70 ? -12.781 -10.438 22.087 1.00 58.38 70 SER A N 1
ATOM 563 C CA . SER A 1 70 ? -14.215 -10.130 22.201 1.00 58.38 70 SER A CA 1
ATOM 564 C C . SER A 1 70 ? -14.651 -9.889 23.656 1.00 58.38 70 SER A C 1
ATOM 566 O O . SER A 1 70 ? -15.195 -10.788 24.292 1.00 58.38 70 SER A O 1
ATOM 568 N N . SER A 1 71 ? -14.451 -8.675 24.175 1.00 58.34 71 SER A N 1
ATOM 569 C CA . SER A 1 71 ? -15.184 -8.160 25.349 1.00 58.34 71 SER A CA 1
ATOM 570 C C . SER A 1 71 ? -15.951 -6.901 24.940 1.00 58.34 71 SER A C 1
ATOM 572 O O . SER A 1 71 ? -15.337 -5.964 24.435 1.00 58.34 71 SER A O 1
ATOM 574 N N . GLN A 1 72 ? -17.281 -6.889 25.105 1.00 62.47 72 GLN A N 1
ATOM 575 C CA . GLN A 1 72 ? -18.200 -5.960 24.421 1.00 62.47 72 GLN A CA 1
ATOM 576 C C . GLN A 1 72 ? -17.850 -4.467 24.586 1.00 62.47 72 GLN A C 1
ATOM 578 O O . GLN A 1 72 ? -17.824 -3.748 23.591 1.00 62.47 72 GLN A O 1
ATOM 583 N N . HIS A 1 73 ? -17.496 -4.004 25.789 1.00 56.97 73 HIS A N 1
ATOM 584 C CA . HIS A 1 73 ? -17.166 -2.585 26.012 1.00 56.97 73 HIS A CA 1
ATOM 585 C C . HIS A 1 73 ? -15.726 -2.207 25.632 1.00 56.97 73 HIS A C 1
ATOM 587 O O . HIS A 1 73 ? -15.481 -1.120 25.110 1.00 56.97 73 HIS A O 1
ATOM 593 N N . ALA A 1 74 ? -14.753 -3.103 25.832 1.00 61.66 74 ALA A N 1
ATOM 594 C CA . ALA A 1 74 ? -13.378 -2.865 25.375 1.00 61.66 74 ALA A CA 1
ATOM 595 C C . ALA A 1 74 ? -13.288 -2.868 23.836 1.00 61.66 74 ALA A C 1
ATOM 597 O O . ALA A 1 74 ? -12.489 -2.135 23.248 1.00 61.66 74 ALA A O 1
ATOM 598 N N . PHE A 1 75 ? -14.159 -3.648 23.192 1.00 69.62 75 PHE A N 1
ATOM 599 C CA . PHE A 1 75 ? -14.233 -3.798 21.746 1.00 69.62 75 PHE A CA 1
ATOM 600 C C . PHE A 1 75 ? -14.625 -2.494 21.038 1.00 69.62 75 PHE A C 1
ATOM 602 O O . PHE A 1 75 ? -14.005 -2.154 20.037 1.00 69.62 75 PHE A O 1
ATOM 609 N N . GLN A 1 76 ? -15.574 -1.711 21.565 1.00 73.00 76 GLN A N 1
ATOM 610 C CA . GLN A 1 76 ? -16.025 -0.466 20.919 1.00 73.00 76 GLN A CA 1
ATOM 611 C C . GLN A 1 76 ? -14.911 0.590 20.804 1.00 73.00 76 GLN A C 1
ATOM 613 O O . GLN A 1 76 ? -14.714 1.164 19.726 1.00 73.00 76 GLN A O 1
ATOM 618 N N . LYS A 1 77 ? -14.139 0.805 21.883 1.00 75.56 77 LYS A N 1
ATOM 619 C CA . LYS A 1 77 ? -13.007 1.752 21.901 1.00 75.56 77 LYS A CA 1
ATOM 620 C C . LYS A 1 77 ? -11.841 1.266 21.038 1.00 75.56 77 LYS A C 1
ATOM 622 O O . LYS A 1 77 ? -11.297 2.045 20.252 1.00 75.56 77 LYS A O 1
ATOM 627 N N . GLU A 1 78 ? -11.471 -0.014 21.139 1.00 77.81 78 GLU A N 1
ATOM 628 C CA . GLU A 1 78 ? -10.415 -0.594 20.294 1.00 77.81 78 GLU A CA 1
ATOM 629 C C . GLU A 1 78 ? -10.797 -0.563 18.802 1.00 77.81 78 GLU A C 1
ATOM 631 O O . GLU A 1 78 ? -9.941 -0.276 17.958 1.00 77.81 78 GLU A O 1
ATOM 636 N N . LEU A 1 79 ? -12.076 -0.772 18.467 1.00 81.88 79 LEU A N 1
ATOM 637 C CA . LEU A 1 79 ? -12.565 -0.728 17.090 1.00 81.88 79 LEU A CA 1
ATOM 638 C C . LEU A 1 79 ? -12.532 0.693 16.513 1.00 81.88 79 LEU A C 1
ATOM 640 O O . LEU A 1 79 ? -12.124 0.860 15.367 1.00 81.88 79 LEU A O 1
ATOM 644 N N . LEU A 1 80 ? -12.856 1.726 17.301 1.00 82.56 80 LEU A N 1
ATOM 645 C CA . LEU A 1 80 ? -12.730 3.125 16.864 1.00 82.56 80 LEU A CA 1
ATOM 646 C C . LEU A 1 80 ? -11.271 3.505 16.566 1.00 82.56 80 LEU A C 1
ATOM 648 O O . LEU A 1 80 ? -10.973 4.193 15.587 1.00 82.56 80 LEU A O 1
ATOM 652 N N . ILE A 1 81 ? -10.334 3.050 17.401 1.00 85.06 81 ILE A N 1
ATOM 653 C CA . ILE A 1 81 ? -8.900 3.257 17.153 1.00 85.06 81 ILE A CA 1
ATOM 654 C C . ILE A 1 81 ? -8.484 2.519 15.878 1.00 85.06 81 ILE A C 1
ATOM 656 O O . ILE A 1 81 ? -7.705 3.045 15.081 1.00 85.06 81 ILE A O 1
ATOM 660 N N . TYR A 1 82 ? -9.007 1.315 15.658 1.00 85.44 82 TYR A N 1
A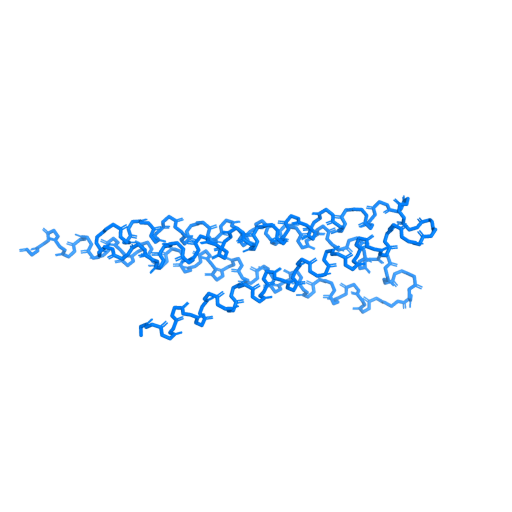TOM 661 C CA . TYR A 1 82 ? -8.723 0.540 14.460 1.00 85.44 82 TYR A CA 1
ATOM 662 C C . TYR A 1 82 ? -9.273 1.172 13.182 1.00 85.44 82 TYR A C 1
ATOM 664 O O . TYR A 1 82 ? -8.541 1.226 12.199 1.00 85.44 82 TYR A O 1
ATOM 672 N N . THR A 1 83 ? -10.497 1.703 13.173 1.00 85.56 83 THR A N 1
ATOM 673 C CA . THR A 1 83 ? -11.061 2.366 11.982 1.00 85.56 83 THR A CA 1
ATOM 674 C C . THR A 1 83 ? -10.280 3.628 11.615 1.00 85.56 83 THR A C 1
ATOM 676 O O . THR A 1 83 ? -10.004 3.860 10.436 1.00 85.56 83 THR A O 1
ATOM 679 N N . LYS A 1 84 ? -9.805 4.398 12.606 1.00 87.69 84 LYS A N 1
ATOM 680 C CA . LYS A 1 84 ? -8.823 5.476 12.379 1.00 87.69 84 LYS A CA 1
ATOM 681 C C . LYS A 1 84 ? -7.508 4.924 11.814 1.00 87.69 84 LYS A C 1
ATOM 683 O O . LYS A 1 84 ? -7.012 5.446 10.817 1.00 87.69 84 LYS A O 1
ATOM 688 N N . GLN A 1 85 ? -7.025 3.824 12.394 1.00 88.50 85 GLN A N 1
ATOM 689 C CA . GLN A 1 85 ? -5.956 2.939 11.901 1.00 88.50 85 GLN A CA 1
ATOM 690 C C . GLN A 1 85 ? -6.011 2.733 10.380 1.00 88.50 85 GLN A C 1
ATOM 692 O O . GLN A 1 85 ? -5.113 3.110 9.627 1.00 88.50 85 GLN A O 1
ATOM 697 N N . VAL A 1 86 ? -7.130 2.155 9.945 1.00 88.81 86 VAL A N 1
ATOM 698 C CA . VAL A 1 86 ? -7.432 1.810 8.554 1.00 88.81 86 VAL A CA 1
ATOM 699 C C . VAL A 1 86 ? -7.485 3.050 7.672 1.00 88.81 86 VAL A C 1
ATOM 701 O O . VAL A 1 86 ? -6.896 3.039 6.595 1.00 88.81 86 VAL A O 1
ATOM 704 N N . SER A 1 87 ? -8.117 4.136 8.124 1.00 89.31 87 SER A N 1
ATOM 705 C CA . SER A 1 87 ? -8.166 5.376 7.339 1.00 89.31 87 SER A CA 1
ATOM 706 C C . SER A 1 87 ? -6.769 5.951 7.074 1.00 89.31 87 SER A C 1
ATOM 708 O O . SER A 1 87 ? -6.457 6.316 5.942 1.00 89.31 87 SER A O 1
ATOM 710 N N . LEU A 1 88 ? -5.883 5.928 8.071 1.00 91.25 88 LEU A N 1
ATOM 711 C CA . LEU A 1 88 ? -4.507 6.399 7.924 1.00 91.25 88 LEU A CA 1
ATOM 712 C C . LEU A 1 88 ? -3.697 5.466 7.013 1.00 91.25 88 LEU A C 1
ATOM 714 O O . LEU A 1 88 ? -3.040 5.928 6.083 1.00 91.25 88 LEU A O 1
ATOM 718 N N . ALA A 1 89 ? -3.815 4.151 7.220 1.00 91.38 89 ALA A N 1
ATOM 719 C CA . ALA A 1 89 ? -3.168 3.141 6.384 1.00 91.38 89 ALA A CA 1
ATOM 720 C C . ALA A 1 89 ? -3.608 3.236 4.913 1.00 91.38 89 ALA A C 1
ATOM 722 O O . ALA A 1 89 ? -2.771 3.142 4.020 1.00 91.38 89 ALA A O 1
ATOM 723 N N . SER A 1 90 ? -4.895 3.486 4.650 1.00 91.44 90 SER A N 1
ATOM 724 C CA . SER A 1 90 ? -5.400 3.696 3.288 1.00 91.44 90 SER A CA 1
ATOM 725 C C . SER A 1 90 ? -4.757 4.918 2.625 1.00 91.44 90 SER A C 1
ATOM 727 O O . SER A 1 90 ? -4.375 4.847 1.458 1.00 91.44 90 SER A O 1
ATOM 729 N N . GLY A 1 91 ? -4.557 6.008 3.378 1.00 91.88 91 GLY A N 1
ATOM 730 C CA . GLY A 1 91 ? -3.857 7.200 2.895 1.00 91.88 91 GLY A CA 1
ATOM 731 C C . GLY A 1 91 ? -2.397 6.910 2.555 1.00 91.88 91 GLY A C 1
ATOM 732 O O . GLY A 1 91 ? -1.924 7.305 1.493 1.00 91.88 91 GLY A O 1
ATOM 733 N N . VAL A 1 92 ? -1.700 6.156 3.410 1.00 93.88 92 VAL A N 1
ATOM 734 C CA . VAL A 1 92 ? -0.320 5.712 3.148 1.00 93.88 92 VAL A CA 1
ATOM 735 C C . VAL A 1 92 ? -0.249 4.872 1.873 1.00 93.88 92 VAL A C 1
ATOM 737 O O . VAL A 1 92 ? 0.585 5.146 1.016 1.00 93.88 92 VAL A O 1
ATOM 740 N N . ILE A 1 93 ? -1.147 3.896 1.700 1.00 92.56 93 ILE A N 1
ATOM 741 C CA . ILE A 1 93 ? -1.198 3.057 0.491 1.00 92.56 93 ILE A CA 1
ATOM 742 C C . ILE A 1 93 ? -1.438 3.912 -0.760 1.00 92.56 93 ILE A C 1
ATOM 744 O O . ILE A 1 93 ? -0.791 3.689 -1.782 1.00 92.56 93 ILE A O 1
ATOM 748 N N . PHE A 1 94 ? -2.305 4.924 -0.682 1.00 93.81 94 PHE A N 1
ATOM 749 C CA . PHE A 1 94 ? -2.507 5.862 -1.784 1.00 93.81 94 PHE A CA 1
ATOM 750 C C . PHE A 1 94 ? -1.220 6.625 -2.138 1.00 93.81 94 PHE A C 1
ATOM 752 O O . PHE A 1 94 ? -0.826 6.629 -3.304 1.00 93.81 94 PHE A O 1
ATOM 759 N N . PHE A 1 95 ? -0.512 7.195 -1.159 1.00 93.56 95 PHE A N 1
ATOM 760 C CA . PHE A 1 95 ? 0.770 7.864 -1.416 1.00 93.56 95 PHE A CA 1
ATOM 761 C C . PHE A 1 95 ? 1.818 6.916 -2.007 1.00 93.56 95 PHE A C 1
ATOM 763 O O . PHE A 1 95 ? 2.528 7.288 -2.940 1.00 93.56 95 PHE A O 1
ATOM 770 N N . LEU A 1 96 ? 1.882 5.674 -1.523 1.00 93.19 96 LEU A N 1
ATOM 771 C CA . LEU A 1 96 ? 2.773 4.658 -2.081 1.00 93.19 96 LEU A CA 1
ATOM 772 C C . LEU A 1 96 ? 2.400 4.300 -3.525 1.00 93.19 96 LEU A C 1
ATOM 774 O O . LEU A 1 96 ? 3.297 4.080 -4.334 1.00 93.19 96 LEU A O 1
ATOM 778 N N . SER A 1 97 ? 1.109 4.305 -3.877 1.00 91.88 97 SER A N 1
ATOM 779 C CA . SER A 1 97 ? 0.663 4.061 -5.255 1.00 91.88 97 SER A CA 1
ATOM 780 C C . SER A 1 97 ? 1.156 5.135 -6.232 1.00 91.88 97 SER A C 1
ATOM 782 O O . SER A 1 97 ? 1.541 4.806 -7.351 1.00 91.88 97 SER A O 1
ATOM 784 N N . LEU A 1 98 ? 1.250 6.399 -5.797 1.00 93.31 98 LEU A N 1
ATOM 785 C CA . LEU A 1 98 ? 1.832 7.478 -6.607 1.00 93.31 98 LEU A CA 1
ATOM 786 C C . LEU A 1 98 ? 3.330 7.260 -6.865 1.00 93.31 98 LEU A C 1
ATOM 788 O O . LEU A 1 98 ? 3.837 7.652 -7.912 1.00 93.31 98 LEU A O 1
ATOM 792 N N . GLY A 1 99 ? 4.034 6.589 -5.951 1.00 89.69 99 GLY A N 1
ATOM 793 C CA . GLY A 1 99 ? 5.440 6.217 -6.133 1.00 89.69 99 GLY A CA 1
ATOM 794 C C . GLY A 1 99 ? 5.676 5.158 -7.217 1.00 89.69 99 GLY A C 1
ATOM 795 O O . GLY A 1 99 ? 6.797 5.027 -7.698 1.00 89.69 99 GLY A O 1
ATOM 796 N N . ILE A 1 100 ? 4.628 4.446 -7.647 1.00 89.69 100 ILE A N 1
ATOM 797 C CA . ILE A 1 100 ? 4.679 3.454 -8.736 1.00 89.69 100 ILE A CA 1
ATOM 798 C C . ILE A 1 100 ? 4.502 4.135 -10.110 1.00 89.69 100 ILE A C 1
ATOM 800 O O . ILE A 1 100 ? 4.946 3.623 -11.138 1.00 89.69 100 ILE A O 1
ATOM 804 N N . LEU A 1 101 ? 3.900 5.329 -10.150 1.00 91.12 101 LEU A N 1
ATOM 805 C CA . LEU A 1 101 ? 3.594 6.064 -11.384 1.00 91.12 101 LEU A CA 1
ATOM 806 C C . LEU A 1 101 ? 4.809 6.318 -12.307 1.00 91.12 101 LEU A C 1
ATOM 808 O O . LEU A 1 101 ? 4.657 6.166 -13.519 1.00 91.12 101 LEU A O 1
ATOM 812 N N . PRO A 1 102 ? 6.020 6.638 -11.800 1.00 90.06 102 PRO A N 1
ATOM 813 C CA . PRO A 1 102 ? 7.209 6.807 -12.640 1.00 90.06 102 PRO A CA 1
ATOM 814 C C . PRO A 1 102 ? 7.562 5.569 -13.479 1.00 90.06 102 PRO A C 1
ATOM 816 O O . PRO A 1 102 ? 8.113 5.705 -14.573 1.00 90.06 102 PRO A O 1
ATOM 819 N N . MET A 1 103 ? 7.234 4.363 -13.005 1.00 88.75 103 MET A N 1
ATOM 820 C CA . MET A 1 103 ? 7.429 3.127 -13.769 1.00 88.75 103 MET A CA 1
ATOM 821 C C . MET A 1 103 ? 6.434 3.018 -14.926 1.00 88.75 103 MET A C 1
ATOM 823 O O . MET A 1 103 ? 6.843 2.706 -16.044 1.00 88.75 103 MET A O 1
ATOM 827 N N . PHE A 1 104 ? 5.161 3.352 -14.688 1.00 90.31 104 PHE A N 1
ATOM 828 C CA . PHE A 1 104 ? 4.141 3.430 -15.741 1.00 90.31 104 PHE A CA 1
ATOM 829 C C . PHE A 1 104 ? 4.478 4.487 -16.790 1.00 90.31 104 PHE A C 1
ATOM 831 O O . PHE A 1 104 ? 4.304 4.230 -17.978 1.00 90.31 104 PHE A O 1
ATOM 838 N N . TYR A 1 105 ? 5.011 5.637 -16.370 1.00 90.81 105 TYR A N 1
ATOM 839 C CA . TYR A 1 105 ? 5.484 6.670 -17.289 1.00 90.81 105 TYR A CA 1
ATOM 840 C C . TYR A 1 105 ? 6.585 6.136 -18.210 1.00 90.81 105 TYR A C 1
ATOM 842 O O . TYR A 1 105 ? 6.483 6.255 -19.427 1.00 90.81 105 TYR A O 1
ATOM 850 N N . ARG A 1 106 ? 7.603 5.467 -17.650 1.00 89.06 106 ARG A N 1
ATOM 851 C CA . ARG A 1 106 ? 8.687 4.880 -18.453 1.00 89.06 106 ARG A CA 1
ATOM 852 C C . ARG A 1 106 ? 8.172 3.805 -19.412 1.00 89.06 106 ARG A C 1
ATOM 854 O O . ARG A 1 106 ? 8.665 3.693 -20.524 1.00 89.06 106 ARG A O 1
ATOM 861 N N . TRP A 1 107 ? 7.209 2.989 -18.990 1.00 88.75 107 TRP A N 1
ATOM 862 C CA . TRP A 1 107 ? 6.601 1.988 -19.869 1.00 88.75 107 TRP A CA 1
ATOM 863 C C . TRP A 1 107 ? 5.771 2.605 -20.991 1.00 88.75 107 TRP A C 1
ATOM 865 O O . TRP A 1 107 ? 5.810 2.095 -22.107 1.00 88.75 107 TRP A O 1
ATOM 875 N N . ALA A 1 108 ? 5.057 3.695 -20.711 1.00 91.25 108 ALA A N 1
ATOM 876 C CA . ALA A 1 108 ? 4.332 4.441 -21.730 1.00 91.25 108 ALA A CA 1
ATOM 877 C C . ALA A 1 108 ? 5.292 5.045 -22.766 1.00 91.25 108 ALA A C 1
ATOM 879 O O . ALA A 1 108 ? 5.018 4.950 -23.957 1.00 91.25 108 ALA A O 1
ATOM 880 N N . ASP A 1 109 ? 6.423 5.590 -22.312 1.00 89.56 109 ASP A N 1
ATOM 881 C CA . ASP A 1 109 ? 7.466 6.175 -23.163 1.00 89.56 109 ASP A CA 1
ATOM 882 C C . ASP A 1 109 ? 8.170 5.110 -24.027 1.00 89.56 109 ASP A C 1
ATOM 884 O O . ASP A 1 109 ? 8.281 5.251 -25.240 1.00 89.56 109 ASP A O 1
ATOM 888 N N . LEU A 1 110 ? 8.560 3.975 -23.430 1.00 88.50 110 LEU A N 1
ATOM 889 C CA . LEU A 1 110 ? 9.203 2.862 -24.148 1.00 88.50 110 LEU A CA 1
ATOM 890 C C . LEU A 1 110 ? 8.277 2.171 -25.155 1.00 88.50 110 LEU A C 1
ATOM 892 O O . LEU A 1 110 ? 8.745 1.654 -26.167 1.00 88.50 110 LEU A O 1
ATOM 896 N N . GLY A 1 111 ? 6.988 2.085 -24.834 1.00 87.06 111 GLY A N 1
ATOM 897 C CA . GLY A 1 111 ? 5.994 1.415 -25.665 1.00 87.06 111 GLY A CA 1
ATOM 898 C C . GLY A 1 111 ? 5.303 2.327 -26.676 1.00 87.06 111 GLY A C 1
ATOM 899 O O . GLY A 1 111 ? 4.413 1.834 -27.363 1.00 87.06 111 GLY A O 1
ATOM 900 N N . ASP A 1 112 ? 5.645 3.623 -26.714 1.00 86.38 112 ASP A N 1
ATOM 901 C CA . ASP A 1 112 ? 4.904 4.673 -27.436 1.00 86.38 112 ASP A CA 1
ATOM 902 C C . ASP A 1 112 ? 3.378 4.561 -27.212 1.00 86.38 112 ASP A C 1
ATOM 904 O O . ASP A 1 112 ? 2.544 4.647 -28.114 1.00 86.38 112 ASP A O 1
ATOM 908 N N . ALA A 1 113 ? 3.007 4.255 -25.966 1.00 92.12 113 ALA A N 1
ATOM 909 C CA . ALA A 1 113 ? 1.670 3.822 -25.585 1.00 92.12 113 ALA A CA 1
ATOM 910 C C . ALA A 1 113 ? 1.139 4.697 -24.441 1.00 92.12 113 ALA A C 1
ATOM 912 O O . ALA A 1 113 ? 1.190 4.295 -23.270 1.00 92.12 113 ALA A O 1
ATOM 913 N N . PRO A 1 114 ? 0.552 5.873 -24.741 1.00 87.69 114 PRO A N 1
ATOM 914 C CA . PRO A 1 114 ? 0.048 6.786 -23.710 1.00 87.69 114 PRO A CA 1
ATOM 915 C C . PRO A 1 114 ? -1.054 6.156 -22.841 1.00 87.69 114 PRO A C 1
ATOM 917 O O . PRO A 1 114 ? -1.233 6.533 -21.682 1.00 87.69 114 PRO A O 1
ATOM 920 N N . GLY A 1 115 ? -1.758 5.140 -23.356 1.00 90.75 115 GLY A N 1
ATOM 921 C CA . GLY A 1 115 ? -2.763 4.384 -22.605 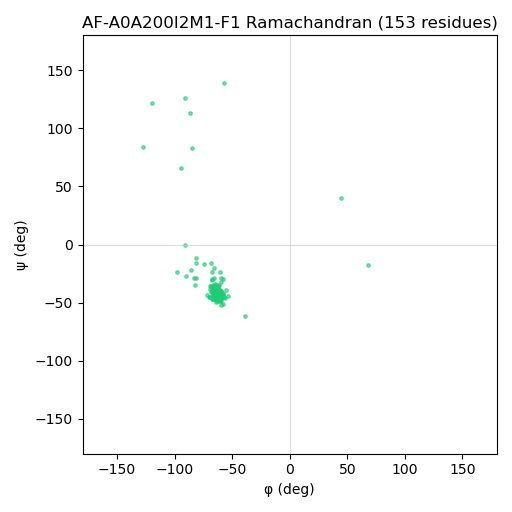1.00 90.75 115 GLY A CA 1
ATOM 922 C C . GLY A 1 115 ? -2.217 3.688 -21.351 1.00 90.75 115 GLY A C 1
ATOM 923 O O . GLY A 1 115 ? -2.941 3.563 -20.366 1.00 90.75 115 GLY A O 1
ATOM 924 N N . VAL A 1 116 ? -0.936 3.301 -21.329 1.00 91.31 116 VAL A N 1
ATOM 925 C CA . VAL A 1 116 ? -0.306 2.664 -20.155 1.00 91.31 116 VAL A CA 1
ATOM 926 C C . VAL A 1 116 ? -0.252 3.628 -18.967 1.00 91.31 116 VAL A C 1
ATOM 928 O O . VAL A 1 116 ? -0.509 3.231 -17.828 1.00 91.31 116 VAL A O 1
ATOM 931 N N . MET A 1 117 ? -0.007 4.913 -19.230 1.00 92.50 117 MET A N 1
ATOM 932 C CA . MET A 1 117 ? -0.022 5.951 -18.199 1.00 92.50 117 MET A CA 1
ATOM 933 C C . MET A 1 117 ? -1.434 6.166 -17.633 1.00 92.50 117 MET A C 1
ATOM 935 O O . MET A 1 117 ? -1.598 6.309 -16.420 1.00 92.50 117 MET A O 1
ATOM 939 N N . LEU A 1 118 ? -2.466 6.124 -18.487 1.00 92.69 118 LEU A N 1
ATOM 940 C CA . LEU A 1 118 ? -3.865 6.223 -18.048 1.00 92.69 118 LEU A CA 1
ATOM 941 C C . LEU A 1 118 ? -4.262 5.060 -17.131 1.00 92.69 118 LEU A C 1
ATOM 943 O O . LEU A 1 118 ? -4.960 5.280 -16.143 1.00 92.69 118 LEU A O 1
ATOM 947 N N . ILE A 1 119 ? -3.783 3.844 -17.413 1.00 92.75 119 ILE A N 1
ATOM 948 C CA . ILE A 1 119 ? -4.010 2.673 -16.551 1.00 92.75 119 ILE A CA 1
ATOM 949 C C . ILE A 1 119 ? -3.362 2.883 -15.177 1.00 92.75 119 ILE A C 1
ATOM 951 O O . ILE A 1 119 ? -4.020 2.674 -14.156 1.00 92.75 119 ILE A O 1
ATOM 955 N N . GLY A 1 120 ? -2.108 3.344 -15.134 1.00 90.56 120 GLY A N 1
ATOM 956 C CA . GLY A 1 120 ? -1.425 3.654 -13.873 1.00 90.56 120 GLY A CA 1
ATOM 957 C C . GLY A 1 120 ? -2.185 4.692 -13.041 1.00 90.56 120 GLY A C 1
ATOM 958 O O . GLY A 1 120 ? -2.394 4.512 -11.840 1.00 90.56 120 GLY A O 1
ATOM 959 N N . LEU A 1 121 ? -2.688 5.742 -13.692 1.00 92.69 121 LEU A N 1
ATOM 960 C CA . LEU A 1 121 ? -3.472 6.788 -13.037 1.00 92.69 121 LEU A CA 1
ATOM 961 C C . LEU A 1 121 ? -4.832 6.271 -12.540 1.00 92.69 121 LEU A C 1
ATOM 963 O O . LEU A 1 121 ? -5.240 6.594 -11.422 1.00 92.69 121 LEU A O 1
ATOM 967 N N . ALA A 1 122 ? -5.508 5.422 -13.318 1.00 93.38 122 ALA A N 1
ATOM 968 C CA . ALA A 1 122 ? -6.758 4.784 -12.909 1.00 93.38 122 ALA A CA 1
ATOM 969 C C . ALA A 1 122 ? -6.575 3.931 -11.643 1.00 93.38 122 ALA A C 1
ATOM 971 O O . ALA A 1 122 ? -7.400 3.997 -10.730 1.00 93.38 122 ALA A O 1
ATOM 972 N N . ILE A 1 123 ? -5.465 3.195 -11.539 1.00 92.00 123 ILE A N 1
ATOM 973 C CA . ILE A 1 123 ? -5.125 2.418 -10.339 1.00 92.00 123 ILE A CA 1
ATOM 974 C C . ILE A 1 123 ? -4.979 3.341 -9.116 1.00 92.00 123 ILE A C 1
ATOM 976 O O . ILE A 1 123 ? -5.550 3.059 -8.060 1.00 92.00 123 ILE A O 1
ATOM 980 N N . CYS A 1 124 ? -4.291 4.479 -9.246 1.00 93.38 124 CYS A N 1
ATOM 981 C CA . CYS A 1 124 ? -4.181 5.458 -8.158 1.00 93.38 124 CYS A CA 1
ATOM 982 C C . CYS A 1 124 ? -5.543 6.034 -7.737 1.00 93.38 124 CYS A C 1
ATOM 984 O O . CYS A 1 124 ? -5.792 6.203 -6.541 1.00 93.38 124 CYS A O 1
ATOM 986 N N . LEU A 1 125 ? -6.449 6.288 -8.686 1.00 93.25 125 LEU A N 1
ATOM 987 C CA . LEU A 1 125 ? -7.806 6.764 -8.389 1.00 93.25 125 LEU A CA 1
ATOM 988 C C . LEU A 1 125 ? -8.638 5.733 -7.610 1.00 93.25 125 LEU A C 1
ATOM 990 O O . LEU A 1 125 ? -9.428 6.108 -6.737 1.00 93.25 125 LEU A O 1
ATOM 994 N N . VAL A 1 126 ? -8.438 4.437 -7.862 1.00 92.94 126 VAL A N 1
ATOM 995 C CA . VAL A 1 126 ? -9.075 3.372 -7.068 1.00 92.94 126 VAL A CA 1
ATOM 996 C C . VAL A 1 126 ? -8.608 3.439 -5.612 1.00 92.94 126 VAL A C 1
ATOM 998 O O . VAL A 1 126 ? -9.436 3.421 -4.697 1.00 92.94 126 VAL A O 1
ATOM 1001 N N . PHE A 1 127 ? -7.304 3.599 -5.371 1.00 92.19 127 PHE A N 1
ATOM 1002 C CA . PHE A 1 127 ? -6.786 3.764 -4.008 1.00 92.19 127 PHE A CA 1
ATOM 1003 C C . PHE A 1 127 ? -7.276 5.056 -3.351 1.00 92.19 127 PHE A C 1
ATOM 1005 O O . PHE A 1 127 ? -7.636 5.041 -2.175 1.00 92.19 127 PHE A O 1
ATOM 1012 N N . PHE A 1 128 ? -7.377 6.151 -4.105 1.00 91.88 128 PHE A N 1
ATOM 1013 C CA . PHE A 1 128 ? -7.961 7.395 -3.604 1.00 91.88 128 PHE A CA 1
ATOM 1014 C C . PHE A 1 128 ? -9.416 7.208 -3.152 1.00 91.88 128 PHE A C 1
ATOM 1016 O O . PHE A 1 128 ? -9.809 7.657 -2.075 1.00 91.88 128 PHE A O 1
ATOM 1023 N N . THR A 1 129 ? -10.206 6.467 -3.928 1.00 92.88 129 THR A N 1
ATOM 1024 C CA . THR A 1 129 ? -11.593 6.140 -3.570 1.00 92.88 129 THR A CA 1
ATOM 1025 C C . THR A 1 129 ? -11.660 5.344 -2.261 1.00 92.88 129 THR A C 1
ATOM 1027 O O . THR A 1 129 ? -12.486 5.642 -1.396 1.00 92.88 129 THR A O 1
ATOM 1030 N N . MET A 1 130 ? -10.743 4.392 -2.053 1.00 91.00 130 MET A N 1
ATOM 1031 C CA . MET A 1 130 ? -10.644 3.639 -0.794 1.00 91.00 130 MET A CA 1
ATOM 1032 C C . MET A 1 130 ? -10.339 4.531 0.417 1.00 91.00 130 MET A C 1
ATOM 1034 O O . MET A 1 130 ? -10.868 4.285 1.507 1.00 91.00 130 MET A O 1
ATOM 1038 N N . VAL A 1 131 ? -9.537 5.586 0.240 1.00 93.06 131 VAL A N 1
ATOM 1039 C CA . VAL A 1 131 ? -9.273 6.582 1.292 1.00 93.06 131 VAL A CA 1
ATOM 1040 C C . VAL A 1 131 ? -10.555 7.309 1.681 1.00 93.06 131 VAL A C 1
ATOM 1042 O O . VAL A 1 131 ? -10.885 7.386 2.868 1.00 93.06 131 VAL A O 1
ATOM 1045 N N . LEU A 1 132 ? -11.309 7.799 0.694 1.00 92.56 132 LEU A N 1
ATOM 1046 C CA . LEU A 1 132 ? -12.560 8.520 0.937 1.00 92.56 132 LEU A CA 1
ATOM 1047 C C . LEU A 1 132 ? -13.573 7.651 1.689 1.00 92.56 132 LEU A C 1
ATOM 1049 O O . LEU A 1 132 ? -14.165 8.106 2.673 1.00 92.56 132 LEU A O 1
ATOM 1053 N N . ILE A 1 133 ? -13.724 6.391 1.276 1.00 93.00 133 ILE A N 1
ATOM 1054 C CA . ILE A 1 133 ? -14.617 5.430 1.935 1.00 93.00 133 ILE A CA 1
ATOM 1055 C C . ILE A 1 133 ? -14.159 5.183 3.376 1.00 93.00 133 ILE A C 1
ATOM 1057 O O . ILE A 1 133 ? -14.968 5.270 4.301 1.00 93.00 133 ILE A O 1
ATOM 1061 N N . SER A 1 134 ? -12.864 4.945 3.593 1.00 91.38 134 SER A N 1
ATOM 1062 C CA . SER A 1 134 ? -12.318 4.647 4.924 1.00 91.38 134 SER A CA 1
ATOM 1063 C C . SER A 1 134 ? -12.472 5.819 5.898 1.00 91.38 134 SER A C 1
ATOM 1065 O O . SER A 1 134 ? -12.841 5.621 7.059 1.00 91.38 134 SER A O 1
ATOM 1067 N N . ILE A 1 135 ? -12.238 7.052 5.437 1.00 91.25 135 ILE A N 1
ATOM 1068 C CA . ILE A 1 135 ? -12.445 8.267 6.241 1.00 91.25 135 ILE A CA 1
ATOM 1069 C C . ILE A 1 135 ? -13.930 8.452 6.562 1.00 91.25 135 ILE A C 1
ATOM 1071 O O . ILE A 1 135 ? -14.280 8.743 7.708 1.00 91.25 135 ILE A O 1
ATOM 1075 N N . SER A 1 136 ? -14.802 8.270 5.568 1.00 90.81 136 SER A N 1
ATOM 1076 C CA . SER A 1 136 ? -16.252 8.404 5.737 1.00 90.81 136 SER A CA 1
ATOM 1077 C C . SER A 1 136 ? -16.777 7.396 6.756 1.00 90.81 136 SER A C 1
ATOM 1079 O O . SER A 1 136 ? -17.470 7.776 7.699 1.00 90.81 136 SER A O 1
ATOM 1081 N N . PHE A 1 137 ? -16.366 6.133 6.638 1.00 90.31 137 PHE A N 1
ATOM 1082 C CA . PHE A 1 137 ? -16.740 5.072 7.568 1.00 90.31 137 PHE A CA 1
ATOM 1083 C C . PHE A 1 137 ? -16.244 5.346 8.993 1.00 90.31 137 PHE A C 1
ATOM 1085 O O . PHE A 1 137 ? -17.005 5.213 9.948 1.00 90.31 137 PHE A O 1
ATOM 1092 N N . SER A 1 138 ? -14.995 5.796 9.147 1.00 90.00 138 SER A N 1
ATOM 1093 C CA . SER A 1 138 ? -14.427 6.153 10.454 1.00 90.00 138 SER A CA 1
ATOM 1094 C C . SER A 1 138 ? -15.223 7.270 11.146 1.00 90.00 138 SER A C 1
ATOM 1096 O O . SER A 1 138 ? -15.554 7.158 12.328 1.00 90.00 138 SER A O 1
ATOM 1098 N N . LYS A 1 139 ? -15.616 8.313 10.398 1.00 88.62 139 LYS A N 1
ATOM 1099 C CA . LYS A 1 139 ? -16.451 9.411 10.918 1.00 88.62 139 LYS A CA 1
ATOM 1100 C C . LYS A 1 139 ? -17.864 8.954 11.282 1.00 88.62 139 LYS A C 1
ATOM 1102 O O . LYS A 1 139 ? -18.371 9.347 12.331 1.00 88.62 139 LYS A O 1
ATOM 1107 N N . LEU A 1 140 ? -18.491 8.127 10.442 1.00 87.81 140 LEU A N 1
ATOM 1108 C CA . LEU A 1 140 ? -19.819 7.568 10.713 1.00 87.81 140 LEU A CA 1
ATOM 1109 C C . LEU A 1 140 ? -19.808 6.700 11.973 1.00 87.81 140 LEU A C 1
ATOM 1111 O O . LEU A 1 140 ? -20.674 6.859 12.829 1.00 87.81 140 LEU A O 1
ATOM 1115 N N . TYR A 1 141 ? -18.796 5.846 12.122 1.00 87.62 141 TYR A N 1
ATOM 1116 C CA . TYR A 1 141 ? -18.644 4.992 13.296 1.00 87.62 141 TYR A CA 1
ATOM 1117 C C . TYR A 1 141 ? -18.420 5.810 14.576 1.00 87.62 141 TYR A C 1
ATOM 1119 O O . TYR A 1 141 ? -19.038 5.535 15.601 1.00 87.62 141 TYR A O 1
ATOM 1127 N N . GLN A 1 142 ? -17.601 6.866 14.511 1.00 88.50 142 GLN A N 1
ATOM 1128 C CA . GLN A 1 142 ? -17.414 7.778 15.642 1.00 88.50 142 GLN A CA 1
ATOM 1129 C C . GLN A 1 142 ? -18.728 8.456 16.061 1.00 88.50 142 GLN A C 1
ATOM 1131 O O . GLN A 1 142 ? -19.000 8.563 17.253 1.00 88.50 142 GLN A O 1
ATOM 1136 N N . LYS A 1 143 ? -19.543 8.892 15.093 1.00 87.25 143 LYS A N 1
ATOM 1137 C CA . LYS A 1 143 ? -20.840 9.529 15.360 1.00 87.25 143 LYS A CA 1
ATOM 1138 C C . LYS A 1 143 ? -21.874 8.543 15.916 1.00 87.25 143 LYS A C 1
ATOM 1140 O O . LYS A 1 143 ? -22.681 8.915 16.756 1.00 87.25 143 LYS A O 1
ATOM 1145 N N . ALA A 1 144 ? -21.849 7.291 15.464 1.00 85.75 144 ALA A N 1
ATOM 1146 C CA . ALA A 1 144 ? -22.715 6.246 16.004 1.00 85.75 144 ALA A CA 1
ATOM 1147 C C . ALA A 1 144 ? -22.392 5.950 17.477 1.00 85.75 144 ALA A C 1
ATOM 1149 O O . ALA A 1 144 ? -23.307 5.843 18.287 1.00 85.75 144 ALA A O 1
ATOM 1150 N N . LEU A 1 145 ? -21.103 5.887 17.832 1.00 84.88 145 LEU A N 1
ATOM 1151 C CA . LEU A 1 145 ? -20.681 5.696 19.222 1.00 84.88 145 LEU A CA 1
ATOM 1152 C C . LEU A 1 145 ? -21.087 6.866 20.124 1.00 84.88 145 LEU A C 1
ATOM 1154 O O . LEU A 1 145 ? -21.598 6.625 21.209 1.00 84.88 145 LEU A O 1
ATOM 1158 N N . SER A 1 146 ? -20.929 8.119 19.677 1.00 84.44 146 SER A N 1
ATOM 1159 C CA . SER A 1 146 ? -21.330 9.272 20.499 1.00 84.44 146 SER A CA 1
ATOM 1160 C C . SER A 1 146 ? -22.835 9.304 20.775 1.00 84.44 146 SER A C 1
ATOM 1162 O O . SER A 1 146 ? -23.243 9.670 21.868 1.00 84.44 146 SER A O 1
ATOM 1164 N N . LEU A 1 147 ? -23.658 8.893 19.803 1.00 84.81 147 LEU A N 1
ATOM 1165 C CA . LEU A 1 147 ? -25.110 8.790 19.983 1.00 84.81 147 LEU A CA 1
ATOM 1166 C C . LEU A 1 147 ? -25.497 7.673 20.959 1.00 84.81 147 LEU A C 1
ATOM 1168 O O . LEU A 1 147 ? -26.466 7.821 21.697 1.00 84.81 147 LEU A O 1
ATOM 1172 N N . GLN A 1 148 ? -24.761 6.557 20.960 1.00 81.69 148 GLN A N 1
ATOM 1173 C CA . GLN A 1 148 ? -24.977 5.485 21.929 1.00 81.69 148 GLN A CA 1
ATOM 1174 C C . GLN A 1 148 ? -24.635 5.950 23.351 1.00 81.69 148 GLN A C 1
ATOM 1176 O O . GLN A 1 148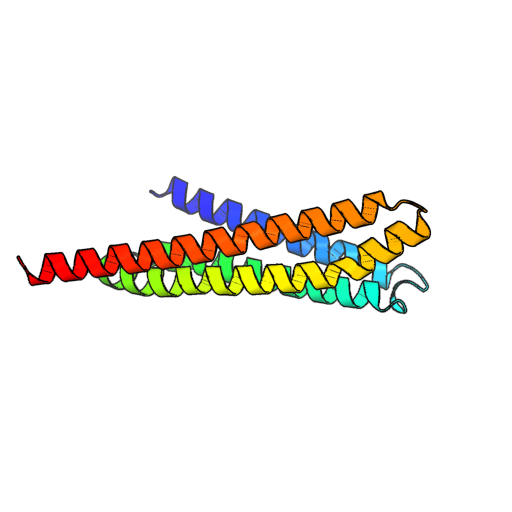 ? -25.450 5.760 24.249 1.00 81.69 148 GLN A O 1
ATOM 1181 N N . ASP A 1 149 ? -23.482 6.600 23.535 1.00 80.56 149 ASP A N 1
ATOM 1182 C CA . ASP A 1 149 ? -23.069 7.139 24.837 1.00 80.56 149 ASP A CA 1
ATOM 1183 C C . ASP A 1 149 ? -24.080 8.182 25.357 1.00 80.56 149 ASP A C 1
ATOM 1185 O O . ASP A 1 149 ? -24.422 8.184 26.537 1.00 80.56 149 ASP A O 1
ATOM 1189 N N . GLU A 1 150 ? -24.605 9.054 24.485 1.00 77.44 150 GLU A N 1
ATOM 1190 C CA . GLU A 1 150 ? -25.658 10.018 24.847 1.00 77.44 150 GLU A CA 1
ATOM 1191 C C . GLU A 1 150 ? -26.952 9.332 25.300 1.00 77.44 150 GLU A C 1
ATOM 1193 O O . GLU A 1 150 ? -27.557 9.762 26.279 1.00 77.44 150 GLU A O 1
ATOM 1198 N N . LEU A 1 151 ? -27.367 8.255 24.628 1.00 74.75 151 LEU A N 1
ATOM 1199 C CA . LEU A 1 151 ? -28.570 7.508 24.992 1.00 74.75 151 LEU A CA 1
ATOM 1200 C C . LEU A 1 151 ? -28.413 6.798 26.348 1.00 74.75 151 LEU A C 1
ATOM 1202 O O . LEU A 1 151 ? -29.348 6.795 27.145 1.00 74.75 151 LEU A O 1
ATOM 1206 N N . GLU A 1 152 ? -27.232 6.236 26.623 1.00 72.31 152 GLU A N 1
ATOM 1207 C CA . GLU A 1 152 ? -26.906 5.590 27.903 1.00 72.31 152 GLU A CA 1
ATOM 1208 C C . GLU A 1 152 ? -26.824 6.586 29.076 1.00 72.31 152 GLU A C 1
ATOM 1210 O O . GLU A 1 152 ? -27.029 6.187 30.215 1.00 72.31 152 GLU A O 1
ATOM 1215 N N . MET A 1 153 ? -26.559 7.877 28.830 1.00 64.19 153 MET A N 1
ATOM 1216 C CA . MET A 1 153 ? -26.568 8.916 29.876 1.00 64.19 153 MET A CA 1
ATOM 1217 C C . MET A 1 153 ? -27.970 9.446 30.221 1.00 64.19 153 MET A C 1
ATOM 1219 O O . MET A 1 153 ? -28.127 10.132 31.232 1.00 64.19 153 MET A O 1
ATOM 1223 N N . VAL A 1 154 ? -28.968 9.193 29.370 1.00 65.44 154 VAL A N 1
ATOM 1224 C CA . VAL A 1 154 ? -30.344 9.704 29.520 1.00 65.44 154 VAL A CA 1
ATOM 1225 C C . VAL A 1 154 ? -31.288 8.673 30.161 1.00 65.44 154 VAL A C 1
ATOM 1227 O O . VAL A 1 154 ? -32.306 9.072 30.729 1.00 65.44 154 VAL A O 1
ATOM 1230 N N . ILE A 1 155 ? -30.967 7.377 30.069 1.00 53.62 155 ILE A N 1
ATOM 1231 C CA . ILE A 1 155 ? -31.726 6.247 30.646 1.00 53.62 155 ILE A CA 1
ATOM 1232 C C . ILE A 1 155 ? -31.179 5.901 32.033 1.00 53.62 155 ILE A C 1
ATOM 1234 O O . ILE A 1 155 ? -32.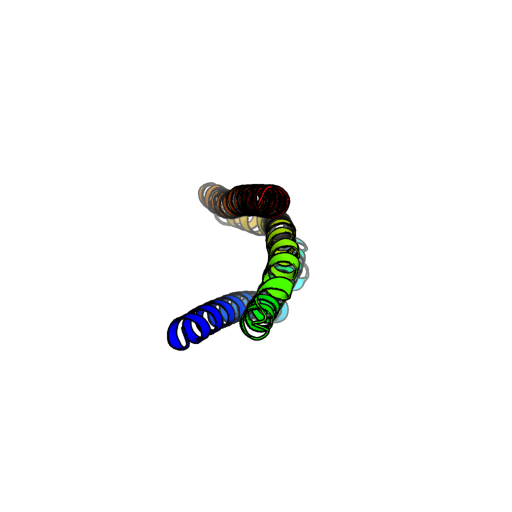011 5.671 32.940 1.00 53.62 155 ILE A O 1
#

InterPro domains:
  IPR021354 Protein of unknown function DUF2975 [PF11188] (44-155)

Mean predicted aligned error: 6.76 Å

Solvent-accessible surface area (backbone atoms only — not comparable to full-atom values): 7933 Å² total; per-residue (Å²): 111,74,67,58,53,53,49,55,47,49,53,37,50,53,53,26,50,52,37,45,50,51,31,47,53,51,46,50,53,33,76,72,38,86,73,45,64,77,37,64,46,54,56,44,28,43,53,28,36,45,52,42,22,50,51,47,40,51,52,34,55,50,52,50,53,55,72,66,56,82,44,81,74,65,35,56,60,53,48,54,53,43,36,48,48,49,23,53,50,32,46,52,45,32,57,34,44,60,46,39,39,58,43,29,46,53,50,13,63,76,62,77,32,69,65,47,35,52,52,46,50,51,53,41,51,54,36,47,50,50,24,54,51,32,46,52,50,32,53,51,53,54,54,52,51,53,52,49,56,54,52,65,74,74,110

Foldseek 3Di:
DVVVLVVLLVVLVVVLVVLVVVLVVLVCCLVVDPPSVVDVLSVLLSVLSVVLSVLSNVLSVLVSVLVVPDDPPVSLVSVLVSLVVQLVSLVSNLVSLVSNLVVLVVVCVVVVNVVSSVVSVVVSVVSVVSNVVSVVVSVVSVVVVVVVVVVVVVD

Organism: NCBI:txid44008

pLDDT: mean 84.93, std 9.51, range [53.62, 94.5]